Protein AF-A0A1T4Q8E0-F1 (afdb_monomer)

Secondary structure (DSSP, 8-state):
-------SEEEE-TTT--EEEEE-TTS-EEE-TTSEEEE-TTS-EEEEEEEEEETTEEEEEEEEEEEHHHHHHHHHHS----

Structure (mmCIF, N/CA/C/O backbone):
data_AF-A0A1T4Q8E0-F1
#
_entry.id   AF-A0A1T4Q8E0-F1
#
loop_
_atom_site.group_PDB
_atom_site.id
_atom_site.type_symbol
_atom_site.label_atom_id
_atom_site.label_alt_id
_atom_site.label_comp_id
_atom_site.label_asym_id
_atom_site.label_entity_id
_atom_site.label_seq_id
_atom_site.pdbx_PDB_ins_code
_atom_site.Cartn_x
_atom_site.Cartn_y
_atom_site.Cartn_z
_atom_site.occupancy
_atom_site.B_iso_or_equiv
_atom_site.auth_seq_id
_atom_site.auth_comp_id
_atom_site.auth_asym_id
_atom_site.auth_atom_id
_atom_site.pdbx_PDB_model_num
ATOM 1 N N . MET A 1 1 ? 2.729 26.032 -4.371 1.00 38.62 1 MET A N 1
ATOM 2 C CA . MET A 1 1 ? 1.526 25.222 -4.673 1.00 38.62 1 MET A CA 1
ATOM 3 C C . MET A 1 1 ? 1.978 23.798 -4.947 1.00 38.62 1 MET A C 1
ATOM 5 O O . MET A 1 1 ? 2.548 23.541 -6.001 1.00 38.62 1 MET A O 1
ATOM 9 N N . GLU A 1 2 ? 1.836 22.907 -3.968 1.00 41.97 2 GLU A N 1
ATOM 10 C CA . GLU A 1 2 ? 2.298 21.520 -4.080 1.00 41.97 2 GLU A CA 1
ATOM 11 C C . GLU A 1 2 ? 1.556 20.780 -5.200 1.00 41.97 2 GLU A C 1
ATOM 13 O O . GLU A 1 2 ? 0.332 20.858 -5.337 1.00 41.97 2 GLU A O 1
ATOM 18 N N . LYS A 1 3 ? 2.337 20.120 -6.063 1.00 44.69 3 LYS A N 1
ATOM 19 C CA . LYS A 1 3 ? 1.867 19.387 -7.240 1.00 44.69 3 LYS A CA 1
ATOM 20 C C . LYS A 1 3 ? 0.811 18.374 -6.797 1.00 44.69 3 LYS A C 1
ATOM 22 O O . LYS A 1 3 ? 1.088 17.546 -5.941 1.00 44.69 3 LYS A O 1
ATOM 27 N N . LYS A 1 4 ? -0.378 18.415 -7.415 1.00 46.69 4 LYS A N 1
ATOM 28 C CA . LYS A 1 4 ? -1.394 17.352 -7.335 1.00 46.69 4 LYS A CA 1
ATOM 29 C C . LYS A 1 4 ? -0.706 16.014 -7.627 1.00 46.69 4 LYS A C 1
ATOM 31 O O . LYS A 1 4 ? -0.490 15.697 -8.796 1.00 46.69 4 LYS A O 1
ATOM 36 N N . ASP A 1 5 ? -0.336 15.263 -6.592 1.00 53.28 5 ASP A N 1
ATOM 37 C CA . ASP A 1 5 ? 0.239 13.928 -6.722 1.00 53.28 5 ASP A CA 1
ATOM 38 C C . ASP A 1 5 ? -0.796 13.043 -7.431 1.00 53.28 5 ASP A C 1
ATOM 40 O O . ASP A 1 5 ? -1.778 12.569 -6.855 1.00 53.28 5 ASP A O 1
ATOM 44 N N . LYS A 1 6 ? -0.622 12.894 -8.749 1.00 63.97 6 LYS A N 1
ATOM 45 C CA . LYS A 1 6 ? -1.435 12.032 -9.606 1.00 63.97 6 LYS A CA 1
ATOM 46 C C . LYS A 1 6 ? -1.014 10.594 -9.325 1.00 63.97 6 LYS A C 1
ATOM 48 O O . LYS A 1 6 ? -0.208 10.031 -10.063 1.00 63.97 6 LYS A O 1
ATOM 53 N N . TYR A 1 7 ? -1.546 10.010 -8.252 1.00 78.25 7 TYR A N 1
ATOM 54 C CA . TYR A 1 7 ? -1.430 8.572 -8.032 1.00 78.25 7 TYR A CA 1
ATOM 55 C C . TYR A 1 7 ? -1.976 7.847 -9.264 1.00 78.25 7 TYR A C 1
ATOM 57 O O . TYR A 1 7 ? -3.164 7.966 -9.580 1.00 78.25 7 TYR A O 1
ATOM 65 N N . ILE A 1 8 ? -1.124 7.099 -9.958 1.00 82.00 8 ILE A N 1
ATOM 66 C CA . ILE A 1 8 ? -1.545 6.252 -11.081 1.00 82.00 8 ILE A CA 1
ATOM 67 C C . ILE A 1 8 ? -2.203 4.967 -10.597 1.00 82.00 8 ILE A C 1
ATOM 69 O O . ILE A 1 8 ? -3.008 4.361 -11.310 1.00 82.00 8 ILE A O 1
ATOM 73 N N . HIS A 1 9 ? -1.909 4.581 -9.358 1.00 84.00 9 HIS A N 1
ATOM 74 C CA . HIS A 1 9 ? -2.545 3.468 -8.687 1.00 84.00 9 HIS A CA 1
ATOM 75 C C . HIS A 1 9 ? -2.835 3.849 -7.235 1.00 84.00 9 HIS A C 1
ATOM 77 O O . HIS A 1 9 ? -1.923 4.164 -6.478 1.00 84.00 9 HIS A O 1
ATOM 83 N N . LYS A 1 10 ? -4.115 3.869 -6.855 1.00 88.06 10 LYS A N 1
ATOM 84 C CA . LYS A 1 10 ? -4.569 4.285 -5.522 1.00 88.06 10 LYS A CA 1
ATOM 85 C C . LYS A 1 10 ? -4.742 3.066 -4.623 1.00 88.06 10 LYS A C 1
ATOM 87 O O . LYS A 1 10 ? -5.474 2.147 -4.980 1.00 88.06 10 LYS A O 1
ATOM 92 N N . PHE A 1 11 ? -4.155 3.107 -3.436 1.00 88.75 11 PHE A N 1
ATOM 93 C CA . PHE A 1 11 ? -4.349 2.111 -2.390 1.00 88.75 11 PHE A CA 1
ATOM 94 C C . PHE A 1 11 ? -5.529 2.512 -1.513 1.00 88.75 11 PHE A C 1
ATOM 96 O O . PHE A 1 11 ? -5.563 3.614 -0.959 1.00 88.75 11 PHE A O 1
ATOM 103 N N . ARG A 1 12 ? -6.509 1.620 -1.377 1.00 88.94 12 ARG A N 1
ATOM 104 C CA . ARG A 1 12 ? -7.677 1.826 -0.517 1.00 88.94 12 ARG A CA 1
ATOM 105 C C . ARG A 1 12 ? -7.741 0.756 0.557 1.00 88.94 12 ARG A C 1
ATOM 107 O O . ARG A 1 12 ? -7.362 -0.386 0.323 1.00 88.94 12 ARG A O 1
ATOM 114 N N . CYS A 1 13 ? -8.241 1.135 1.727 1.00 87.50 13 CYS A N 1
ATOM 115 C CA . CYS A 1 13 ? -8.519 0.186 2.790 1.00 87.50 13 CYS A CA 1
ATOM 116 C C . CYS A 1 13 ? -9.606 -0.790 2.336 1.00 87.50 13 CYS A C 1
ATOM 118 O O . CYS A 1 13 ? -10.682 -0.356 1.926 1.00 87.50 13 CYS A O 1
ATOM 120 N N . SER A 1 14 ? -9.353 -2.089 2.472 1.00 83.19 14 SER A N 1
ATOM 121 C CA . SER A 1 14 ? -10.320 -3.142 2.140 1.00 83.19 14 SER A CA 1
ATOM 122 C C . SER A 1 14 ? -11.597 -3.081 2.981 1.00 83.19 14 SER A C 1
ATOM 124 O O . SER A 1 14 ? -12.654 -3.477 2.508 1.00 83.19 14 SER A O 1
ATOM 126 N N . LYS A 1 15 ? -11.518 -2.563 4.215 1.00 84.38 15 LYS A N 1
ATOM 127 C CA . LYS A 1 15 ? -12.649 -2.539 5.154 1.00 84.38 15 LYS A CA 1
ATOM 128 C C . LYS A 1 15 ? -13.547 -1.311 4.999 1.00 84.38 15 LYS A C 1
ATOM 130 O O . LYS A 1 15 ? -14.761 -1.436 5.025 1.00 84.38 15 LYS A O 1
ATOM 135 N N . CYS A 1 16 ? -12.962 -0.119 4.886 1.00 84.62 16 CYS A N 1
ATOM 136 C CA . CYS A 1 16 ? -13.714 1.145 4.898 1.00 84.62 16 CYS A CA 1
ATOM 137 C C . CYS A 1 16 ? -13.590 1.959 3.602 1.00 84.62 16 CYS A C 1
ATOM 139 O O . CYS A 1 16 ? -14.143 3.052 3.511 1.00 84.62 16 CYS A O 1
ATOM 141 N N . GLY A 1 17 ? -12.817 1.486 2.619 1.00 83.81 17 GLY A N 1
ATOM 142 C CA . GLY A 1 17 ? -12.617 2.169 1.339 1.00 83.81 17 GLY A CA 1
ATOM 143 C C . GLY A 1 17 ? -11.803 3.468 1.406 1.00 83.81 1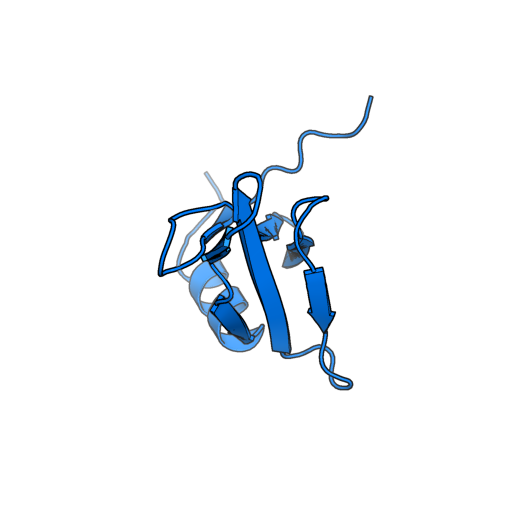7 GLY A C 1
ATOM 144 O O . GLY A 1 17 ? -11.605 4.105 0.364 1.00 83.81 17 GLY A O 1
ATOM 145 N N . CYS A 1 18 ? -11.315 3.868 2.590 1.00 87.19 18 CYS A N 1
ATOM 146 C CA . CYS A 1 18 ? -10.500 5.070 2.777 1.00 87.19 18 CYS A CA 1
ATOM 147 C C . CYS A 1 18 ? -9.232 5.026 1.919 1.00 87.19 18 CYS A C 1
ATOM 149 O O . CYS A 1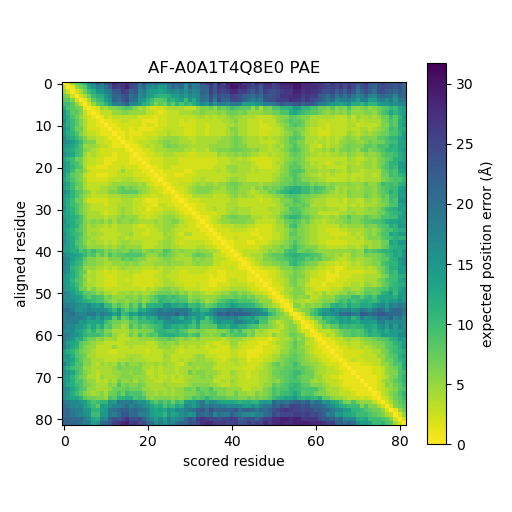 18 ? -8.598 3.979 1.784 1.00 87.19 18 CYS A O 1
ATOM 151 N N . LEU A 1 19 ? -8.851 6.179 1.365 1.00 88.25 19 LEU A N 1
ATOM 152 C CA . LEU A 1 19 ? -7.620 6.326 0.597 1.00 88.25 19 LEU A CA 1
ATOM 153 C C . LEU A 1 19 ? -6.414 6.259 1.540 1.00 88.25 19 LEU A C 1
ATOM 155 O O . LEU A 1 19 ? -6.220 7.155 2.362 1.00 88.25 19 LEU A O 1
ATOM 159 N N . LEU A 1 20 ? -5.623 5.195 1.401 1.00 89.69 20 LEU A N 1
ATOM 160 C CA . LEU A 1 20 ? -4.401 4.964 2.171 1.00 89.69 20 LEU A CA 1
ATOM 161 C C . LEU A 1 20 ? -3.222 5.743 1.592 1.00 89.69 20 LEU A C 1
ATOM 163 O O . LEU A 1 20 ? -2.394 6.278 2.322 1.00 89.69 20 LEU A O 1
ATOM 167 N N . GLY A 1 21 ? -3.168 5.805 0.266 1.00 90.56 21 GLY A N 1
ATOM 168 C CA . GLY A 1 21 ? -2.057 6.361 -0.484 1.00 90.56 21 GLY A CA 1
ATOM 169 C C . GLY A 1 21 ? -2.118 5.908 -1.933 1.00 90.56 21 GLY A C 1
ATOM 170 O O . GLY A 1 21 ? -3.178 5.521 -2.434 1.00 90.56 21 GLY A O 1
ATOM 171 N N . GLY A 1 22 ? -0.979 5.916 -2.605 1.00 89.44 22 GLY A N 1
ATOM 172 C CA . GLY A 1 22 ? -0.877 5.422 -3.965 1.00 89.44 22 GLY A CA 1
ATOM 173 C C . GLY A 1 22 ? 0.546 5.398 -4.492 1.00 89.44 22 GLY A C 1
ATOM 174 O O . GLY A 1 22 ? 1.456 5.989 -3.912 1.00 89.44 22 GLY A O 1
ATOM 175 N N . ALA A 1 23 ? 0.711 4.713 -5.618 1.00 87.69 23 ALA A N 1
ATOM 176 C CA . ALA A 1 23 ? 1.916 4.782 -6.424 1.00 87.69 23 ALA A CA 1
ATOM 177 C C . ALA A 1 23 ? 1.845 5.992 -7.365 1.00 87.69 23 ALA A C 1
ATOM 179 O O . ALA A 1 23 ? 0.820 6.216 -8.023 1.00 87.69 23 ALA A O 1
ATOM 180 N N . THR A 1 24 ? 2.918 6.774 -7.419 1.00 84.62 24 THR A N 1
ATOM 181 C CA . THR A 1 24 ? 3.078 7.915 -8.326 1.00 84.62 24 THR A CA 1
ATOM 182 C C . THR A 1 24 ? 3.544 7.457 -9.710 1.00 84.62 24 THR A C 1
ATOM 184 O O . THR A 1 24 ? 3.933 6.304 -9.899 1.00 84.62 24 THR A O 1
ATOM 187 N N . LYS A 1 25 ? 3.502 8.369 -10.693 1.00 75.69 25 LYS A N 1
ATOM 188 C CA . LYS A 1 25 ? 4.040 8.128 -12.045 1.00 75.69 25 LYS A CA 1
ATOM 189 C C . LYS A 1 25 ? 5.513 7.736 -12.035 1.00 75.69 25 LYS A C 1
ATOM 191 O O . LYS A 1 25 ? 5.913 6.875 -12.803 1.00 75.69 25 LYS A O 1
ATOM 196 N N . ASP A 1 26 ? 6.271 8.319 -11.119 1.00 75.06 26 ASP A N 1
ATOM 197 C CA . ASP A 1 26 ? 7.701 8.074 -10.942 1.00 75.06 26 ASP A CA 1
ATOM 198 C C . ASP A 1 26 ? 8.003 6.749 -10.208 1.00 75.06 26 ASP A C 1
ATOM 200 O O . ASP A 1 26 ? 9.152 6.452 -9.903 1.00 75.06 26 ASP A O 1
ATOM 204 N N . GLY A 1 27 ? 6.979 5.944 -9.890 1.00 75.00 27 GLY A N 1
ATOM 205 C CA . GLY A 1 27 ? 7.146 4.640 -9.245 1.00 75.00 27 GLY A CA 1
ATOM 206 C C . GLY A 1 27 ? 7.376 4.697 -7.732 1.00 75.00 27 GLY A C 1
ATOM 207 O O . GLY A 1 27 ? 7.677 3.666 -7.128 1.00 75.00 27 GLY A O 1
ATOM 208 N N . TYR A 1 28 ? 7.206 5.865 -7.106 1.00 82.31 28 TYR A N 1
ATOM 209 C CA . TYR A 1 28 ? 7.276 6.017 -5.652 1.00 82.31 28 TYR A CA 1
ATOM 210 C C . TYR A 1 28 ? 5.934 5.730 -4.993 1.00 82.31 28 TYR A C 1
ATOM 212 O O . TYR A 1 28 ? 4.869 6.001 -5.548 1.00 82.31 28 TYR A O 1
ATOM 220 N N . ILE A 1 29 ? 5.988 5.242 -3.758 1.00 86.75 29 ILE A N 1
ATOM 221 C CA . ILE A 1 29 ? 4.812 5.038 -2.921 1.00 86.75 29 ILE A CA 1
ATOM 222 C C . ILE A 1 29 ? 4.675 6.202 -1.959 1.00 86.75 29 ILE A C 1
ATOM 224 O O . ILE A 1 29 ? 5.589 6.490 -1.190 1.00 86.75 29 ILE A O 1
ATOM 228 N N . LYS A 1 30 ? 3.510 6.843 -1.982 1.00 87.69 30 LYS A N 1
ATOM 229 C CA . LYS A 1 30 ? 3.166 7.924 -1.064 1.00 87.69 30 LYS A CA 1
ATOM 230 C C . LYS A 1 30 ? 1.915 7.578 -0.279 1.00 87.69 30 LYS A C 1
ATOM 232 O O . LYS A 1 30 ? 0.949 7.049 -0.832 1.00 87.69 30 LYS A O 1
ATOM 237 N N . SER A 1 31 ? 1.926 7.910 1.002 1.00 88.81 31 SER A N 1
ATOM 238 C CA . SER A 1 31 ? 0.763 7.837 1.876 1.00 88.81 31 SER A CA 1
ATOM 239 C C . SER A 1 31 ? -0.063 9.117 1.825 1.00 88.81 31 SER A C 1
ATOM 241 O O . SER A 1 31 ? 0.413 10.194 1.469 1.00 88.81 31 SER A O 1
ATOM 243 N N . ASN A 1 32 ? -1.340 8.978 2.158 1.00 87.19 32 ASN A N 1
ATOM 244 C CA . ASN A 1 32 ? -2.223 10.104 2.427 1.00 87.19 32 ASN A CA 1
ATOM 245 C C . ASN A 1 32 ? -1.848 10.704 3.808 1.00 87.19 32 ASN A C 1
ATOM 247 O O . ASN A 1 32 ? -1.568 9.913 4.711 1.00 87.19 32 ASN A O 1
ATOM 251 N N . PRO A 1 33 ? -1.872 12.036 4.036 1.00 80.38 33 PRO A N 1
ATOM 252 C CA . PRO A 1 33 ? -1.286 12.661 5.235 1.00 80.38 33 PRO A CA 1
ATOM 253 C C . PRO A 1 33 ? -1.815 12.152 6.585 1.00 80.38 33 PRO A C 1
ATOM 255 O O . PRO A 1 33 ? -1.108 12.195 7.583 1.00 80.38 33 PRO A O 1
ATOM 258 N N . ASN A 1 34 ? -3.040 11.624 6.614 1.00 79.06 34 ASN A N 1
ATOM 259 C CA . ASN A 1 34 ? -3.684 11.108 7.828 1.00 79.06 34 ASN A CA 1
ATOM 260 C C . ASN A 1 34 ? -3.567 9.582 7.987 1.00 79.06 34 ASN A C 1
ATOM 262 O O . ASN A 1 34 ? -4.295 8.978 8.774 1.00 79.06 34 ASN A O 1
ATOM 266 N N . ILE A 1 35 ? -2.701 8.934 7.206 1.00 87.50 35 ILE A N 1
ATOM 267 C CA . ILE A 1 35 ? -2.524 7.482 7.203 1.00 87.50 35 ILE A CA 1
ATOM 268 C C . ILE A 1 35 ? -1.117 7.152 7.675 1.00 87.50 35 ILE A C 1
ATOM 270 O O . ILE A 1 35 ? -0.127 7.599 7.099 1.00 87.50 35 ILE A O 1
ATOM 274 N N . LYS A 1 36 ? -1.030 6.308 8.705 1.00 89.31 36 LYS A N 1
ATOM 275 C CA . LYS A 1 36 ? 0.251 5.777 9.165 1.00 89.31 36 LYS A CA 1
ATOM 276 C C . LYS A 1 36 ? 0.807 4.839 8.103 1.00 89.31 36 LYS A C 1
ATOM 278 O O . LYS A 1 36 ? 0.152 3.863 7.732 1.00 89.31 36 LYS A O 1
ATOM 283 N N . HIS A 1 37 ? 2.009 5.138 7.632 1.00 91.88 37 HIS A N 1
ATOM 284 C CA . HIS A 1 37 ? 2.711 4.367 6.617 1.00 91.88 37 HIS A CA 1
ATOM 285 C C . HIS A 1 37 ? 4.120 4.056 7.110 1.00 91.88 37 HIS A C 1
ATOM 287 O O . HIS A 1 37 ? 4.843 4.942 7.554 1.00 91.88 37 HIS A O 1
ATOM 293 N N . TYR A 1 38 ? 4.471 2.778 7.046 1.00 91.31 38 TYR A N 1
ATOM 294 C CA . TYR A 1 38 ? 5.789 2.255 7.361 1.00 91.31 38 TYR A CA 1
ATOM 295 C C . TYR A 1 38 ? 6.334 1.527 6.141 1.00 91.31 38 TYR A C 1
ATOM 297 O O . TYR A 1 38 ? 5.581 0.892 5.401 1.00 91.31 38 TYR A O 1
ATOM 305 N N . THR A 1 39 ? 7.641 1.588 5.95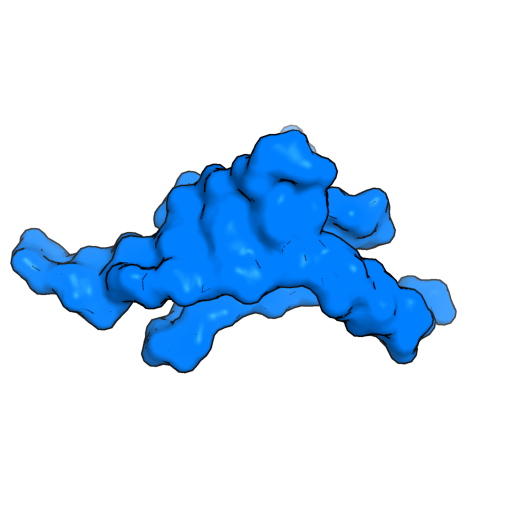9 1.00 91.38 39 THR A N 1
ATOM 306 C CA . THR A 1 39 ? 8.337 0.834 4.920 1.00 91.38 39 THR A CA 1
ATOM 307 C C . THR A 1 39 ? 9.235 -0.187 5.606 1.00 91.38 39 THR A C 1
ATOM 309 O O . THR A 1 39 ? 9.832 0.124 6.639 1.00 91.38 39 THR A O 1
ATOM 312 N N . SER A 1 40 ? 9.295 -1.413 5.084 1.00 88.88 40 SER A N 1
ATOM 313 C CA . SER A 1 40 ? 10.222 -2.426 5.592 1.00 88.88 40 SER A CA 1
ATOM 314 C C . SER A 1 40 ? 11.674 -1.968 5.438 1.00 88.88 40 SER A C 1
ATOM 316 O O . SER A 1 40 ? 11.986 -1.101 4.622 1.00 88.88 40 SER A O 1
ATOM 318 N N . TRP A 1 41 ? 12.579 -2.586 6.200 1.00 85.12 41 TRP A N 1
ATOM 319 C CA . TRP A 1 41 ? 14.014 -2.292 6.130 1.00 85.12 41 TRP A CA 1
ATOM 320 C C . TRP A 1 41 ? 14.592 -2.478 4.719 1.00 85.12 41 TRP A C 1
ATOM 322 O O . TRP A 1 41 ? 15.452 -1.714 4.295 1.00 85.12 41 TRP A O 1
ATOM 332 N N . SER A 1 42 ? 14.087 -3.463 3.970 1.00 86.00 42 SER A N 1
ATOM 333 C CA . SER A 1 42 ? 14.485 -3.705 2.579 1.00 86.00 42 SER A CA 1
ATOM 334 C C . SER A 1 42 ? 13.930 -2.675 1.590 1.00 86.00 42 SER A C 1
ATOM 336 O O . SER A 1 42 ? 14.357 -2.648 0.439 1.00 86.00 42 SER A O 1
ATOM 338 N N . GLY A 1 43 ? 12.964 -1.843 1.993 1.00 82.81 43 GLY A N 1
ATOM 339 C CA . GLY A 1 43 ? 12.276 -0.924 1.085 1.00 82.81 43 GLY A CA 1
ATOM 340 C C . GLY A 1 43 ? 11.252 -1.601 0.168 1.00 82.81 43 GLY A C 1
ATOM 341 O O . GLY A 1 43 ? 10.681 -0.943 -0.698 1.00 82.81 43 GLY A O 1
ATOM 342 N N . GLU A 1 44 ? 11.029 -2.909 0.318 1.00 87.62 44 GLU A N 1
ATOM 343 C CA . GLU A 1 44 ? 10.198 -3.688 -0.604 1.00 87.62 44 GLU A CA 1
ATOM 344 C C . GLU A 1 44 ? 8.737 -3.795 -0.175 1.00 87.62 44 GLU A C 1
ATOM 346 O O . GLU A 1 44 ? 7.873 -4.042 -1.014 1.00 87.62 44 GLU A O 1
ATOM 351 N N . GLU A 1 45 ? 8.433 -3.593 1.103 1.00 90.88 45 GLU A N 1
ATOM 352 C CA . GLU A 1 45 ? 7.073 -3.693 1.620 1.00 90.88 45 GLU A CA 1
ATOM 353 C C . GLU A 1 45 ? 6.625 -2.365 2.213 1.00 90.88 45 GLU A C 1
ATOM 355 O O . GLU A 1 45 ? 7.317 -1.747 3.023 1.00 90.88 45 GLU A O 1
ATOM 360 N N . HIS A 1 46 ? 5.423 -1.944 1.833 1.00 91.00 46 HIS A N 1
ATOM 361 C CA . HIS A 1 46 ? 4.785 -0.736 2.330 1.00 91.00 46 HIS A CA 1
ATOM 362 C C . HIS A 1 46 ? 3.559 -1.119 3.150 1.00 91.00 46 HIS A C 1
ATOM 364 O O . HIS A 1 46 ? 2.581 -1.670 2.642 1.00 91.00 46 HIS A O 1
ATOM 370 N N . ILE A 1 47 ? 3.615 -0.816 4.440 1.00 91.12 47 ILE A N 1
ATOM 371 C CA . ILE A 1 47 ? 2.595 -1.142 5.427 1.00 91.12 47 ILE A CA 1
ATOM 372 C C . ILE A 1 47 ? 1.788 0.119 5.715 1.00 91.12 47 ILE A C 1
ATOM 374 O O . ILE A 1 47 ? 2.303 1.083 6.274 1.00 91.12 47 ILE A O 1
ATOM 378 N N . PHE A 1 48 ? 0.501 0.091 5.396 1.00 91.19 48 PHE A N 1
ATOM 379 C CA . PHE A 1 48 ? -0.443 1.167 5.670 1.00 91.19 48 PHE A CA 1
ATOM 380 C C . PHE A 1 48 ? -1.400 0.748 6.776 1.00 91.19 48 PHE A C 1
ATOM 382 O O . PHE A 1 48 ? -2.038 -0.304 6.691 1.00 91.19 48 PHE A O 1
ATOM 389 N N . ILE A 1 49 ? -1.548 1.584 7.799 1.00 89.88 49 ILE A N 1
ATOM 390 C CA . ILE A 1 49 ? -2.514 1.360 8.871 1.00 89.88 49 ILE A CA 1
ATOM 391 C C . ILE A 1 49 ? -3.649 2.365 8.727 1.00 89.88 49 ILE A C 1
ATOM 393 O O . ILE A 1 49 ? -3.475 3.573 8.890 1.00 89.88 49 ILE A O 1
ATOM 397 N N . CYS A 1 50 ? -4.835 1.841 8.426 1.00 88.06 50 CYS A N 1
ATOM 398 C CA . CYS A 1 50 ? -6.056 2.622 8.386 1.00 88.06 50 CYS A CA 1
ATOM 399 C C . CYS A 1 50 ? -6.653 2.713 9.785 1.00 88.06 50 CYS A C 1
ATOM 401 O O . CYS A 1 50 ? -7.275 1.758 10.254 1.00 88.06 50 CYS A O 1
ATOM 403 N N . GLU A 1 51 ? -6.494 3.865 10.428 1.00 85.12 51 GLU A N 1
ATOM 404 C CA . GLU A 1 51 ? -7.127 4.156 11.710 1.00 85.12 51 GLU A CA 1
ATOM 405 C C . GLU A 1 51 ? -8.242 5.181 11.517 1.00 85.12 51 GLU A C 1
ATOM 407 O O . GLU A 1 51 ? -8.014 6.382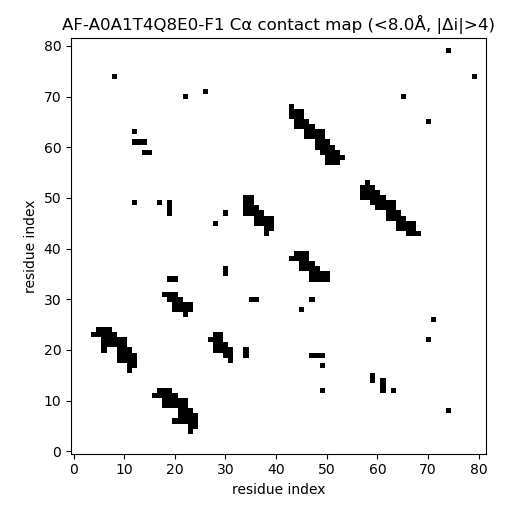 11.599 1.00 85.12 51 GLU A O 1
ATOM 412 N N . LYS A 1 52 ? -9.463 4.703 11.250 1.00 78.75 52 LYS A N 1
ATOM 413 C CA . LYS A 1 52 ? -10.652 5.566 11.258 1.00 78.75 52 LYS A CA 1
ATOM 414 C C . LYS A 1 52 ? -11.280 5.496 12.644 1.00 78.75 52 LYS A C 1
ATOM 416 O O . LYS A 1 52 ? -11.599 4.401 13.113 1.00 78.75 52 LYS A O 1
ATOM 421 N N . ARG A 1 53 ? -11.443 6.647 13.288 1.00 75.06 53 ARG A N 1
ATOM 422 C CA . ARG A 1 53 ? -12.122 6.805 14.578 1.00 75.06 53 ARG A CA 1
ATOM 423 C C . ARG A 1 53 ? -13.326 7.720 14.384 1.00 75.06 53 ARG A C 1
ATOM 425 O O . ARG A 1 53 ? -13.278 8.588 13.520 1.00 75.06 53 ARG A O 1
ATOM 432 N N . ASP A 1 54 ? -14.366 7.492 15.162 1.00 77.25 54 ASP A N 1
ATOM 433 C CA . ASP A 1 54 ? -15.554 8.341 15.243 1.00 77.25 54 ASP A CA 1
ATOM 434 C C . ASP A 1 54 ? -15.841 8.563 16.719 1.00 77.25 54 ASP A C 1
ATOM 436 O O . ASP A 1 54 ? -15.957 7.566 17.427 1.00 77.25 54 ASP A O 1
ATOM 440 N N . ASP A 1 55 ? -15.798 9.830 17.148 1.00 67.50 55 ASP A N 1
ATOM 441 C CA . ASP A 1 55 ? -15.879 10.445 18.488 1.00 67.50 55 ASP A CA 1
ATOM 442 C C . ASP A 1 55 ? -15.433 9.651 19.740 1.00 67.50 55 ASP A C 1
ATOM 444 O O . ASP A 1 55 ? -14.745 10.215 20.588 1.00 67.50 55 ASP A O 1
ATOM 448 N N . LYS A 1 56 ? -15.730 8.351 19.881 1.00 68.50 56 LYS A N 1
ATOM 449 C CA . LYS A 1 56 ? -15.212 7.440 20.929 1.00 68.50 56 LYS A CA 1
ATOM 450 C C . LYS A 1 56 ? -14.929 5.987 20.491 1.00 68.50 56 LYS A C 1
ATOM 452 O O . LYS A 1 56 ? -14.419 5.213 21.297 1.00 68.50 56 LYS A O 1
ATOM 457 N N . HIS A 1 57 ? -15.186 5.595 19.240 1.00 69.00 57 HIS A N 1
ATOM 458 C CA . HIS A 1 57 ? -15.019 4.218 18.752 1.00 69.00 57 HIS A CA 1
ATOM 459 C C . HIS A 1 57 ? -14.076 4.114 17.545 1.00 69.00 57 HIS A C 1
ATOM 461 O O . HIS A 1 57 ? -14.098 4.920 16.611 1.00 69.00 57 HIS A O 1
ATOM 467 N N . LYS A 1 58 ? -13.235 3.071 17.533 1.00 69.44 58 LYS A N 1
ATOM 468 C CA . LYS A 1 58 ? -12.374 2.747 16.388 1.00 69.44 58 LYS A CA 1
ATOM 469 C C . LYS A 1 58 ? -13.188 1.998 15.327 1.00 69.44 58 LYS A C 1
ATOM 471 O O . LYS A 1 58 ? -13.383 0.793 15.431 1.00 69.44 58 LYS A O 1
ATOM 476 N N . ILE A 1 59 ? -13.618 2.705 14.282 1.00 75.12 59 ILE A N 1
ATOM 477 C CA . ILE A 1 59 ? -14.362 2.133 13.145 1.00 75.12 59 ILE A CA 1
ATOM 478 C C . ILE A 1 59 ? -13.454 1.262 12.267 1.00 75.12 59 ILE A C 1
ATOM 480 O O . ILE A 1 59 ? -13.861 0.213 11.761 1.00 75.12 59 ILE A O 1
ATOM 484 N N . CYS A 1 60 ? -12.203 1.681 12.067 1.00 81.00 60 CYS A N 1
ATOM 485 C CA . CYS A 1 60 ? -11.257 0.963 11.224 1.00 81.00 60 CYS A CA 1
ATOM 486 C C . CYS A 1 60 ? -9.877 0.899 11.878 1.00 81.00 60 CYS A C 1
ATOM 488 O O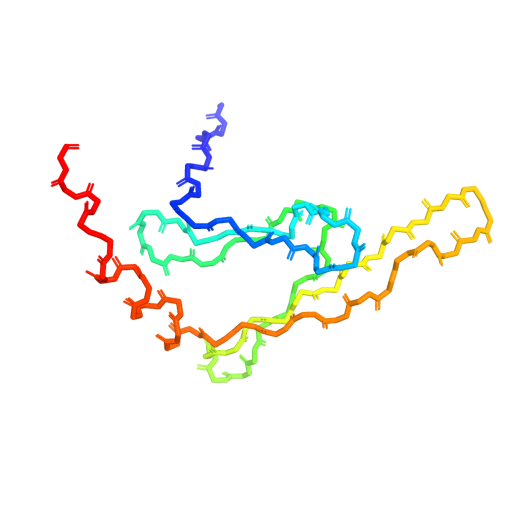 . CYS A 1 60 ? -9.406 1.879 12.449 1.00 81.00 60 CYS A O 1
ATOM 490 N N . GLY A 1 61 ? -9.244 -0.271 11.798 1.00 80.50 61 GLY A N 1
ATOM 491 C CA . GLY A 1 61 ? -7.901 -0.553 12.311 1.00 80.50 61 GLY A CA 1
ATOM 492 C C . GLY A 1 61 ? -7.114 -1.486 11.405 1.00 80.50 61 GLY A C 1
ATOM 493 O O . GLY A 1 61 ? -6.267 -2.231 11.885 1.00 80.50 61 GLY A O 1
ATOM 494 N N . THR A 1 62 ? -7.458 -1.511 10.119 1.00 86.75 62 THR A N 1
ATOM 495 C CA . THR A 1 62 ? -6.922 -2.483 9.171 1.00 86.75 62 THR A CA 1
ATOM 496 C C . THR A 1 62 ? -5.480 -2.143 8.822 1.00 86.75 62 THR A C 1
ATOM 498 O O . THR A 1 62 ? -5.186 -1.037 8.363 1.00 86.75 62 THR A O 1
ATOM 501 N N . LYS A 1 63 ? -4.597 -3.125 8.989 1.00 89.69 63 LYS A N 1
ATOM 502 C CA . LYS A 1 63 ? -3.236 -3.117 8.457 1.00 89.69 63 LYS A CA 1
ATOM 503 C C . LYS A 1 63 ? -3.272 -3.701 7.048 1.00 89.69 63 LYS A C 1
ATOM 505 O O . LYS A 1 63 ? -3.727 -4.824 6.865 1.00 89.69 63 LYS A O 1
ATOM 510 N N . THR A 1 64 ? -2.821 -2.935 6.064 1.00 87.56 64 THR A N 1
ATOM 511 C CA . THR A 1 64 ? -2.693 -3.379 4.670 1.00 87.56 64 THR A CA 1
ATOM 512 C C . THR A 1 64 ? -1.225 -3.344 4.291 1.00 87.56 64 THR A C 1
ATOM 514 O O . THR A 1 64 ? -0.554 -2.350 4.559 1.00 87.56 64 THR A O 1
ATOM 517 N N . ILE A 1 65 ? -0.723 -4.419 3.699 1.00 89.25 65 ILE A N 1
ATOM 518 C CA . ILE A 1 65 ? 0.671 -4.536 3.276 1.00 89.25 65 ILE A CA 1
ATOM 519 C C . ILE A 1 65 ? 0.666 -4.628 1.758 1.00 89.25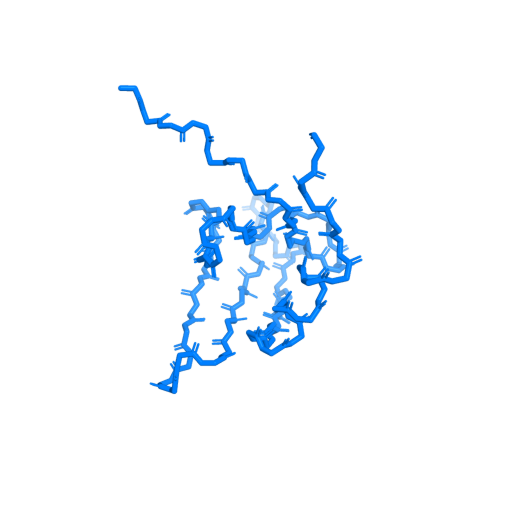 65 ILE A C 1
ATOM 521 O O . ILE A 1 65 ? -0.115 -5.392 1.194 1.00 89.25 65 ILE A O 1
ATOM 525 N N . PHE A 1 66 ? 1.503 -3.830 1.108 1.00 88.00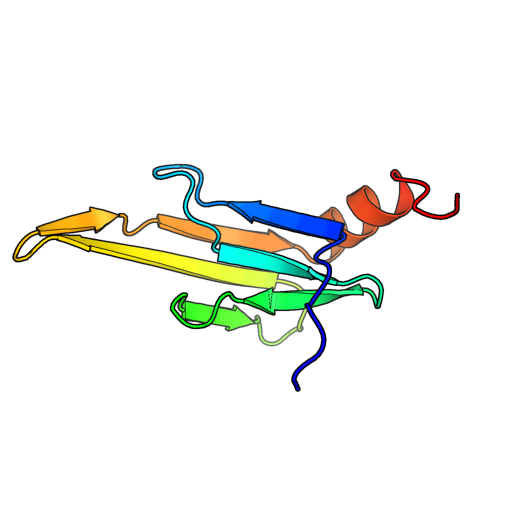 66 PHE A N 1
ATOM 526 C CA . PHE A 1 66 ? 1.706 -3.891 -0.330 1.00 88.00 66 PHE A CA 1
ATOM 527 C C . PHE A 1 66 ? 3.169 -4.175 -0.627 1.00 88.00 66 PHE A C 1
ATOM 529 O O . PHE A 1 66 ? 4.049 -3.463 -0.142 1.00 88.00 66 PHE A O 1
ATOM 536 N N . SER A 1 67 ? 3.417 -5.179 -1.464 1.00 87.25 67 SER A N 1
ATOM 537 C CA . SER A 1 67 ? 4.746 -5.425 -2.007 1.00 87.25 67 SER A CA 1
ATOM 538 C C . SER A 1 67 ? 5.018 -4.500 -3.193 1.00 87.25 67 SER A C 1
ATOM 540 O O . SER A 1 67 ? 4.210 -4.384 -4.121 1.00 87.25 67 SER A O 1
ATOM 542 N N . MET A 1 68 ? 6.196 -3.879 -3.209 1.00 83.62 68 MET A N 1
ATOM 543 C CA . MET A 1 68 ? 6.697 -3.106 -4.344 1.00 83.62 68 MET A CA 1
ATOM 544 C C . MET A 1 68 ? 6.771 -3.941 -5.618 1.00 83.62 68 MET A C 1
ATOM 546 O O . MET A 1 68 ? 6.571 -3.400 -6.705 1.00 83.62 68 MET A O 1
ATOM 550 N N . LYS A 1 69 ? 7.019 -5.252 -5.503 1.00 84.81 69 LYS A N 1
ATOM 551 C CA . LYS A 1 69 ? 7.050 -6.167 -6.646 1.00 84.81 69 LYS A CA 1
ATOM 552 C C . LYS A 1 69 ? 5.687 -6.224 -7.340 1.00 84.81 69 LYS A C 1
ATOM 554 O O . LYS A 1 69 ? 5.594 -5.901 -8.523 1.00 84.81 69 LYS A O 1
ATOM 559 N N . GLU A 1 70 ? 4.626 -6.490 -6.579 1.00 82.31 70 GLU A N 1
ATOM 560 C CA . GLU A 1 70 ? 3.253 -6.517 -7.098 1.00 82.31 70 GLU A CA 1
ATOM 561 C C . GLU A 1 70 ? 2.826 -5.171 -7.686 1.00 82.31 70 GLU A C 1
ATOM 563 O O . GLU A 1 70 ? 2.156 -5.114 -8.719 1.00 82.31 70 GLU A O 1
ATOM 568 N N . ILE A 1 71 ? 3.200 -4.071 -7.025 1.00 81.81 71 ILE A N 1
ATOM 569 C CA . ILE A 1 71 ? 2.877 -2.729 -7.509 1.00 81.81 71 ILE A CA 1
ATOM 570 C C . ILE A 1 71 ? 3.565 -2.494 -8.854 1.00 81.81 71 ILE A C 1
ATOM 572 O O . ILE A 1 71 ? 2.894 -2.123 -9.812 1.00 81.81 71 ILE A O 1
ATOM 576 N N . ARG A 1 72 ? 4.869 -2.766 -8.969 1.00 79.19 72 ARG A N 1
ATOM 577 C CA . ARG A 1 72 ? 5.619 -2.612 -10.225 1.00 79.19 72 ARG A CA 1
ATOM 578 C C . ARG A 1 72 ? 5.042 -3.469 -11.351 1.00 79.19 72 ARG A C 1
ATOM 580 O O . ARG A 1 72 ? 4.912 -2.971 -12.463 1.00 79.19 72 ARG A O 1
ATOM 587 N N . GLU A 1 73 ? 4.657 -4.715 -11.085 1.00 81.62 73 GLU A N 1
ATOM 588 C CA . GLU A 1 73 ? 4.017 -5.584 -12.087 1.00 81.62 73 GLU A CA 1
ATOM 589 C C . GLU A 1 73 ? 2.663 -5.029 -12.559 1.00 81.62 73 GLU A C 1
ATOM 591 O O . GLU A 1 73 ? 2.396 -4.966 -13.764 1.00 81.62 73 GLU A O 1
ATOM 596 N N . LYS A 1 74 ? 1.837 -4.525 -11.630 1.00 74.81 74 LYS A N 1
ATOM 597 C CA . LYS A 1 74 ? 0.569 -3.846 -11.954 1.00 74.81 74 LYS A CA 1
ATOM 598 C C . LYS A 1 74 ? 0.780 -2.559 -12.749 1.00 74.81 74 LYS A C 1
ATOM 600 O O . LYS A 1 74 ? -0.043 -2.239 -13.606 1.00 74.81 74 LYS A O 1
ATOM 605 N N . LEU A 1 75 ? 1.858 -1.826 -12.470 1.00 74.56 75 LEU A N 1
ATOM 606 C CA . LEU A 1 75 ? 2.212 -0.611 -13.199 1.00 74.56 75 LEU A CA 1
ATOM 607 C C . LEU A 1 75 ? 2.739 -0.913 -14.606 1.00 74.56 75 LEU A C 1
ATOM 609 O O . LEU A 1 75 ? 2.344 -0.223 -15.531 1.00 74.56 75 LEU A O 1
ATOM 613 N N . LYS A 1 76 ? 3.550 -1.964 -14.791 1.00 72.19 76 LYS A N 1
ATOM 614 C CA . LYS A 1 76 ? 4.013 -2.419 -16.117 1.00 72.19 76 LYS A CA 1
ATOM 615 C C . LYS A 1 76 ? 2.866 -2.895 -17.007 1.00 72.19 76 LYS A C 1
ATOM 617 O O . LYS A 1 76 ? 2.849 -2.617 -18.197 1.00 72.19 76 LYS A O 1
ATOM 622 N N . SER A 1 77 ? 1.901 -3.605 -16.422 1.00 62.84 77 SER A N 1
ATOM 623 C CA . SER A 1 77 ? 0.754 -4.160 -17.157 1.00 62.84 77 SER A CA 1
ATOM 624 C C . SER A 1 77 ? -0.254 -3.092 -17.590 1.00 62.84 77 SER A C 1
ATOM 626 O O . SER A 1 77 ? -1.101 -3.331 -18.447 1.00 62.84 77 SER A O 1
ATOM 628 N N . ARG A 1 78 ? -0.192 -1.904 -16.984 1.00 60.16 78 ARG A N 1
ATOM 629 C CA . ARG A 1 78 ? -0.996 -0.752 -17.373 1.00 60.16 78 ARG A CA 1
ATOM 630 C C . ARG A 1 78 ? -0.109 0.185 -18.176 1.00 60.16 78 ARG A C 1
ATOM 632 O O . ARG A 1 78 ? 0.651 0.954 -17.610 1.00 60.16 78 ARG A O 1
ATOM 639 N N . ASN A 1 79 ? -0.219 0.121 -19.499 1.00 53.59 79 ASN A N 1
ATOM 640 C CA . ASN A 1 79 ? 0.419 1.082 -20.395 1.00 53.59 79 ASN A CA 1
ATOM 641 C C . ASN A 1 79 ? -0.135 2.490 -20.084 1.00 53.59 79 ASN A C 1
ATOM 643 O O . ASN A 1 79 ? -1.208 2.863 -20.553 1.00 53.59 79 ASN A O 1
ATOM 647 N N . TYR A 1 80 ? 0.546 3.242 -19.214 1.00 54.12 80 TYR A N 1
ATOM 648 C CA . TYR A 1 80 ? 0.196 4.625 -18.865 1.00 54.12 80 TYR A CA 1
ATOM 649 C C . TYR A 1 80 ? 0.751 5.637 -19.889 1.00 54.12 80 TYR A C 1
ATOM 651 O O . TYR A 1 80 ? 0.581 6.844 -19.702 1.00 54.12 80 TYR A O 1
ATOM 659 N N . GLU A 1 81 ? 1.393 5.146 -20.956 1.00 46.31 81 GLU A N 1
ATOM 660 C CA . GLU A 1 81 ? 1.754 5.883 -22.168 1.00 46.31 81 GLU A CA 1
ATOM 661 C C . GLU A 1 81 ? 0.569 5.892 -23.149 1.00 46.31 81 GLU A C 1
ATOM 663 O O . GLU A 1 81 ? 0.449 5.030 -24.019 1.00 46.31 81 GLU A O 1
ATOM 668 N N . LYS A 1 82 ? -0.339 6.854 -22.975 1.00 38.84 82 LYS A N 1
ATOM 669 C CA . LYS A 1 82 ? -1.136 7.452 -24.053 1.00 38.84 82 LYS A CA 1
ATOM 670 C C . LYS A 1 82 ? -1.504 8.878 -23.671 1.00 38.84 82 LYS A C 1
ATOM 672 O O . LYS A 1 82 ? -1.896 9.088 -22.498 1.00 3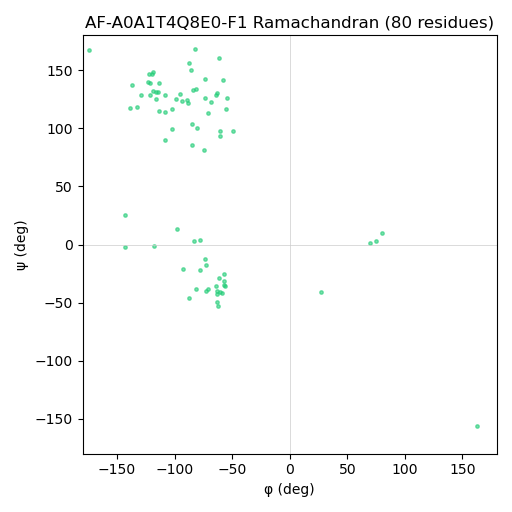8.84 82 LYS A O 1
#

Foldseek 3Di:
DDDPQPFPAWDADPQPRHTQWHQGPVLDTDGDPPWDWDADPVNFKIWIFDFDDDPHDGPGGDIDIDGSVVRVVVVVVDCPPD

pLDDT: mean 78.88, std 13.53, range [38.62, 91.88]

Radius of gyration: 13.75 Å; Cα contacts (8 Å, |Δi|>4): 132; chains: 1; bounding box: 30×32×45 Å

Mean predicted aligned error: 7.64 Å

Nearest PDB structures (foldseek):
  4gex-assembly1_C  TM=6.653E-01  e=8.729E+00  Caenorhabditis elegans
  3t31-assembly1_A-2  TM=4.493E-01  e=7.740E+00  Acidithiobacillus ferrooxidans ATCC 23270

Solvent-accessible surface area (backbone atoms only — not comparable to full-atom values): 5104 Å² total; per-residu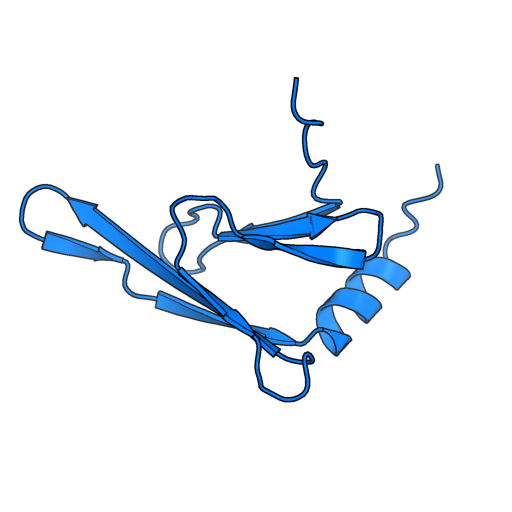e (Å²): 130,85,75,82,80,62,50,76,43,73,40,56,41,92,88,78,63,48,74,42,28,23,32,34,82,88,72,46,79,46,63,32,96,88,34,54,67,48,65,45,96,86,67,47,37,42,39,36,39,43,70,43,68,54,105,87,45,77,80,35,76,53,76,46,78,43,48,48,66,62,50,50,52,57,50,66,74,45,77,80,85,122

Organism: NCBI:txid180163

Sequence (82 aa):
MEKKDKYIHKFRCSKCGCLLGGATKDGYIKSNPNIKHYTSWSGEEHIFICEKRDDKHKICGTKTIFSMKEIREKLKSRNYEK